Protein AF-A0A3D0H7U3-F1 (afdb_monomer)

Mean predicted aligned error: 4.29 Å

Foldseek 3Di:
DVLLVVLVQVVDPVHPDDDDDDPDPVSVVVNVVSVPPPDHDDPVSVVVVVVVCVVCVVVDDPCQQPLQCVQQPVQARRVQLVVLVCCVPVVVVPVVSVVSVVPDDPNRVVSVVVTDSVSVVVD

Sequence (123 aa):
DKQAKLKAIWENPSIASICSQMPSLTIVSANVAAARDLTALSRKDVEMLNRYAMETQSGYCAGCGNICLDAVGGKVPVSDVMRCLMYYRDYGDRDLARNVFAGLTGETRFQLAEVDYSRAERL

Structure (mmCIF, N/CA/C/O backbone):
data_AF-A0A3D0H7U3-F1
#
_entry.id   AF-A0A3D0H7U3-F1
#
loop_
_atom_site.group_PDB
_atom_site.id
_atom_site.type_symbol
_atom_site.label_atom_id
_atom_site.label_alt_id
_atom_site.label_comp_id
_atom_site.label_asym_id
_atom_site.label_entity_id
_atom_site.label_seq_id
_atom_site.pdbx_PDB_ins_code
_atom_site.Cartn_x
_atom_site.Cartn_y
_atom_site.Cartn_z
_atom_site.occupancy
_atom_site.B_iso_or_equiv
_atom_site.auth_seq_id
_atom_site.auth_comp_id
_atom_site.auth_asym_id
_atom_site.auth_atom_id
_atom_site.pdbx_PDB_model_num
ATOM 1 N N . ASP A 1 1 ? 12.244 8.190 -12.885 1.00 59.59 1 ASP A N 1
ATOM 2 C CA . ASP A 1 1 ? 11.587 7.635 -11.682 1.00 59.59 1 ASP A CA 1
ATOM 3 C C . ASP A 1 1 ? 10.469 6.639 -11.899 1.00 59.59 1 ASP A C 1
ATOM 5 O O . ASP A 1 1 ? 10.701 5.470 -11.628 1.00 59.59 1 ASP A O 1
ATOM 9 N N . LYS A 1 2 ? 9.267 7.029 -12.356 1.00 74.19 2 LYS A N 1
ATOM 10 C CA . LYS A 1 2 ? 8.100 6.114 -12.328 1.00 74.19 2 LYS A CA 1
ATOM 11 C C . LYS A 1 2 ? 8.324 4.790 -13.078 1.00 74.19 2 LYS A C 1
ATOM 13 O O . LYS A 1 2 ? 7.935 3.746 -12.576 1.00 74.19 2 LYS A O 1
ATOM 18 N N . GLN A 1 3 ? 9.019 4.829 -14.216 1.00 80.75 3 GLN A N 1
ATOM 19 C CA . GLN A 1 3 ? 9.298 3.637 -15.024 1.00 80.75 3 GLN A CA 1
ATOM 20 C C . GLN A 1 3 ? 10.405 2.739 -14.451 1.00 80.75 3 GLN A C 1
ATOM 22 O O . GLN A 1 3 ? 10.317 1.521 -14.556 1.00 80.75 3 GLN A O 1
ATOM 27 N N . ALA A 1 4 ? 11.399 3.315 -13.764 1.00 85.19 4 ALA A N 1
ATOM 28 C CA . ALA A 1 4 ? 12.439 2.537 -13.086 1.00 85.19 4 ALA A CA 1
ATOM 29 C C . ALA A 1 4 ? 11.850 1.670 -11.959 1.00 85.19 4 ALA A C 1
ATOM 31 O O . ALA A 1 4 ? 12.277 0.537 -11.769 1.00 85.19 4 ALA A O 1
ATOM 32 N N . LYS A 1 5 ? 10.807 2.165 -11.270 1.00 88.50 5 LYS A N 1
ATOM 33 C CA . LYS A 1 5 ? 10.072 1.391 -10.255 1.00 88.50 5 LYS A CA 1
ATOM 34 C C . LYS A 1 5 ? 9.391 0.153 -10.848 1.00 88.50 5 LYS A C 1
ATOM 36 O O . LYS A 1 5 ? 9.425 -0.900 -10.224 1.00 88.50 5 LYS A O 1
ATOM 41 N N . LEU A 1 6 ? 8.803 0.263 -12.045 1.00 92.81 6 LEU A N 1
ATOM 42 C CA . LEU A 1 6 ? 8.184 -0.887 -12.717 1.00 92.81 6 LEU A CA 1
ATOM 43 C C . LEU A 1 6 ? 9.229 -1.937 -13.101 1.00 92.81 6 LEU A C 1
ATOM 45 O O . LEU A 1 6 ? 9.036 -3.114 -12.816 1.00 92.81 6 LEU A O 1
ATOM 49 N N . LYS A 1 7 ? 10.364 -1.505 -13.665 1.00 92.19 7 LYS A N 1
ATOM 50 C CA . LYS A 1 7 ? 11.469 -2.409 -14.012 1.00 92.19 7 LYS A CA 1
ATOM 51 C C . LYS A 1 7 ? 12.039 -3.134 -12.800 1.00 92.19 7 LYS A C 1
ATOM 53 O O . LYS A 1 7 ? 12.191 -4.345 -12.850 1.00 92.19 7 LYS A O 1
ATOM 58 N N . ALA A 1 8 ? 12.257 -2.423 -11.695 1.00 92.25 8 ALA A N 1
ATOM 59 C CA . ALA A 1 8 ? 12.735 -3.033 -10.455 1.00 92.25 8 ALA A CA 1
ATOM 60 C C . ALA A 1 8 ? 11.785 -4.121 -9.928 1.00 92.25 8 ALA A C 1
ATOM 62 O O . ALA A 1 8 ? 12.234 -5.105 -9.347 1.00 92.25 8 ALA A O 1
ATOM 63 N N . ILE A 1 9 ? 10.476 -3.957 -10.144 1.00 92.25 9 ILE A N 1
ATOM 64 C CA . ILE A 1 9 ? 9.477 -4.969 -9.792 1.00 92.25 9 ILE A CA 1
ATOM 65 C C . ILE A 1 9 ? 9.530 -6.155 -10.762 1.00 92.25 9 ILE A C 1
ATOM 67 O O . ILE A 1 9 ? 9.525 -7.292 -10.306 1.00 92.25 9 ILE A O 1
ATOM 71 N N . TRP A 1 10 ? 9.614 -5.916 -12.073 1.00 92.12 10 TRP A N 1
ATOM 72 C CA . TRP A 1 10 ? 9.684 -6.986 -13.078 1.00 92.12 10 TRP A CA 1
ATOM 73 C C . TRP A 1 10 ? 10.985 -7.797 -13.036 1.00 92.12 10 TRP A C 1
ATOM 75 O O . TRP A 1 10 ? 10.968 -8.981 -13.354 1.00 92.12 10 TRP A O 1
ATOM 85 N N . GLU A 1 11 ? 12.102 -7.189 -12.635 1.00 91.50 11 GLU A N 1
ATOM 86 C CA . GLU A 1 11 ? 13.380 -7.887 -12.445 1.00 91.50 11 GLU A CA 1
ATOM 87 C C . GLU A 1 11 ? 13.421 -8.718 -11.151 1.00 91.50 11 GLU A C 1
ATOM 89 O O . GLU A 1 11 ? 14.323 -9.537 -10.978 1.00 91.50 11 GLU A O 1
ATOM 94 N N . ASN A 1 12 ? 12.454 -8.543 -10.241 1.00 91.75 12 ASN A N 1
ATOM 95 C CA . ASN A 1 12 ? 12.376 -9.313 -9.006 1.00 91.75 12 ASN A CA 1
ATOM 96 C C . ASN A 1 12 ? 11.593 -10.624 -9.227 1.00 91.75 12 ASN A C 1
ATOM 98 O O . ASN A 1 12 ? 10.366 -10.587 -9.345 1.00 91.75 12 ASN A O 1
ATOM 102 N N . PRO A 1 13 ? 12.252 -11.800 -9.197 1.00 91.94 13 PRO A N 1
ATOM 103 C CA . PRO A 1 13 ? 11.597 -13.078 -9.480 1.00 91.94 13 PRO A CA 1
ATOM 104 C C . PRO A 1 13 ? 10.568 -13.492 -8.418 1.00 91.94 13 PRO A C 1
ATOM 106 O O . PRO A 1 13 ? 9.751 -14.375 -8.668 1.00 91.94 13 PRO A O 1
ATOM 109 N N . SER A 1 14 ? 10.582 -12.863 -7.239 1.00 94.75 14 SER A N 1
ATOM 110 C CA . SER A 1 14 ? 9.613 -13.115 -6.169 1.00 94.75 14 SER A CA 1
ATOM 111 C C . SER A 1 14 ? 8.276 -12.398 -6.389 1.00 94.75 14 SER A C 1
ATOM 113 O O . SER A 1 14 ? 7.338 -12.620 -5.623 1.00 94.75 14 SER A O 1
ATOM 115 N N . ILE A 1 15 ? 8.166 -11.525 -7.399 1.00 92.81 15 ILE A N 1
ATOM 116 C CA . ILE A 1 15 ? 6.951 -10.759 -7.689 1.00 92.81 15 ILE A CA 1
ATOM 117 C C . ILE A 1 15 ? 6.355 -11.225 -9.018 1.00 92.81 15 ILE A C 1
ATOM 119 O O . ILE A 1 15 ? 6.912 -11.000 -10.086 1.00 92.81 15 ILE A O 1
ATOM 123 N N . ALA A 1 16 ? 5.175 -11.843 -8.959 1.00 92.56 16 ALA A N 1
ATOM 124 C CA . ALA A 1 16 ? 4.517 -12.385 -10.148 1.00 92.56 16 ALA A CA 1
ATOM 125 C C . ALA A 1 16 ? 3.877 -11.309 -11.044 1.00 92.56 16 ALA A C 1
ATOM 127 O O . ALA A 1 16 ? 3.791 -11.476 -12.258 1.00 92.56 16 ALA A O 1
ATOM 128 N N . SER A 1 17 ? 3.362 -10.224 -10.457 1.00 91.81 17 SER A N 1
ATOM 129 C CA . SER A 1 17 ? 2.688 -9.157 -11.203 1.00 91.81 17 SER A CA 1
ATOM 130 C C . SER A 1 17 ? 2.623 -7.853 -10.408 1.00 91.81 17 SER A C 1
ATOM 132 O O . SER A 1 17 ? 2.796 -7.841 -9.190 1.00 91.81 17 SER A O 1
ATOM 134 N N . ILE A 1 18 ? 2.344 -6.749 -11.107 1.00 89.50 18 ILE A N 1
ATOM 135 C CA . ILE A 1 18 ? 2.114 -5.432 -10.513 1.00 89.50 18 ILE A CA 1
ATOM 136 C C . ILE A 1 18 ? 0.772 -4.867 -10.979 1.00 89.50 18 ILE A C 1
ATOM 138 O O . ILE A 1 18 ? 0.465 -4.853 -12.170 1.00 89.50 18 ILE A O 1
ATOM 142 N N . CYS A 1 19 ? -0.009 -4.340 -10.038 1.00 89.25 19 CYS A N 1
ATOM 143 C CA . CYS A 1 19 ? -1.202 -3.556 -10.336 1.00 89.25 19 CYS A CA 1
ATOM 144 C C . CYS A 1 19 ? -0.837 -2.066 -10.341 1.00 89.25 19 CYS A C 1
ATOM 146 O O . CYS A 1 19 ? -0.690 -1.453 -9.287 1.00 89.25 19 CYS A O 1
ATOM 148 N N . SER A 1 20 ? -0.667 -1.480 -11.529 1.00 88.44 20 SER A N 1
ATOM 149 C CA . SER A 1 20 ? -0.386 -0.048 -11.683 1.00 88.44 20 SER A CA 1
ATOM 150 C C . SER A 1 20 ? -1.660 0.703 -12.059 1.00 88.44 20 SER A C 1
ATOM 152 O O . SER A 1 20 ? -2.270 0.416 -13.089 1.00 88.44 20 SER A O 1
ATOM 154 N N . GLN A 1 21 ? -2.063 1.678 -11.243 1.00 86.88 21 GLN A N 1
ATOM 155 C CA . GLN A 1 21 ? -3.147 2.587 -11.607 1.00 86.88 21 GLN A CA 1
ATOM 156 C C . GLN A 1 21 ? -2.692 3.501 -12.755 1.00 86.88 21 GLN A C 1
ATOM 158 O O . GLN A 1 21 ? -1.628 4.119 -12.689 1.00 86.88 21 GLN A O 1
ATOM 163 N N . MET A 1 22 ? -3.510 3.613 -13.803 1.00 91.50 22 MET A N 1
ATOM 164 C CA . MET A 1 22 ? -3.194 4.397 -15.003 1.00 91.50 22 MET A CA 1
ATOM 165 C C . MET A 1 22 ? -4.367 5.318 -15.373 1.00 91.50 22 MET A C 1
ATOM 167 O O . MET A 1 22 ? -5.097 5.032 -16.318 1.00 91.50 22 MET A O 1
ATOM 171 N N . PRO A 1 23 ? -4.576 6.430 -14.641 1.00 88.75 23 PRO A N 1
ATOM 172 C CA . PRO A 1 23 ? -5.745 7.296 -14.825 1.00 88.75 23 PRO A CA 1
ATOM 173 C C . PRO A 1 23 ? -5.706 8.145 -16.110 1.00 88.75 23 PRO A C 1
ATOM 175 O O . PRO A 1 23 ? -6.634 8.904 -16.370 1.00 88.75 23 PRO A O 1
ATOM 178 N N . SER A 1 24 ? -4.642 8.061 -16.916 1.00 92.19 24 SER A N 1
ATOM 179 C CA . SER A 1 24 ? -4.532 8.787 -18.183 1.00 92.19 24 SER A CA 1
ATOM 180 C C . SER A 1 24 ? -3.790 7.984 -19.247 1.00 92.19 24 SER A C 1
ATOM 182 O O . SER A 1 24 ? -2.902 7.183 -18.941 1.00 92.19 24 SER A O 1
ATOM 184 N N . LEU A 1 25 ? -4.100 8.256 -20.520 1.00 94.94 25 LEU A N 1
ATOM 185 C CA . LEU A 1 25 ? -3.428 7.632 -21.667 1.00 94.94 25 LEU A CA 1
ATOM 186 C C . LEU A 1 25 ? -1.920 7.912 -21.696 1.00 94.94 25 LEU A C 1
ATOM 188 O O . LEU A 1 25 ? -1.151 7.080 -22.177 1.00 94.94 25 LEU A O 1
ATOM 192 N N . THR A 1 26 ? -1.484 9.041 -21.135 1.00 94.38 26 THR A N 1
ATOM 193 C CA . THR A 1 26 ? -0.063 9.374 -20.982 1.00 94.38 26 THR A CA 1
ATOM 194 C C . THR A 1 26 ? 0.638 8.382 -20.058 1.00 94.38 26 THR A C 1
ATOM 196 O O . THR A 1 26 ? 1.728 7.911 -20.378 1.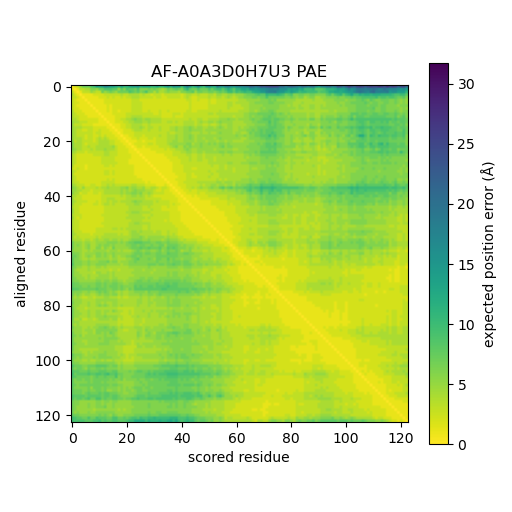00 94.38 26 THR A O 1
ATOM 199 N N . ILE A 1 27 ? 0.012 8.023 -18.930 1.00 92.50 27 ILE A N 1
ATOM 200 C CA . ILE A 1 27 ? 0.578 7.047 -17.989 1.00 92.50 27 ILE A CA 1
ATOM 201 C C . ILE A 1 27 ? 0.565 5.649 -18.612 1.00 92.50 27 ILE A C 1
ATOM 203 O O . ILE A 1 27 ? 1.575 4.955 -18.534 1.00 92.50 27 ILE A O 1
ATOM 207 N N . VAL A 1 28 ? -0.523 5.267 -19.293 1.00 94.38 28 VAL A N 1
ATOM 208 C CA . VAL A 1 28 ? -0.594 3.991 -20.027 1.00 94.38 28 VAL A CA 1
ATOM 209 C C . VAL A 1 28 ? 0.545 3.889 -21.041 1.00 94.38 28 VAL A C 1
ATOM 211 O O . VAL A 1 28 ? 1.314 2.932 -21.011 1.00 94.38 28 VAL A O 1
ATOM 214 N N . SER A 1 29 ? 0.702 4.901 -21.896 1.00 95.00 29 SER A N 1
ATOM 215 C CA . SER A 1 29 ? 1.748 4.934 -22.925 1.00 95.00 29 SER A CA 1
ATOM 216 C C . SER A 1 29 ? 3.147 4.833 -22.317 1.00 95.00 29 SER A C 1
ATOM 218 O O . SER A 1 29 ? 3.984 4.084 -22.818 1.00 95.00 29 SER A O 1
ATOM 220 N N . ALA A 1 30 ? 3.392 5.535 -21.208 1.00 93.88 30 ALA A N 1
ATOM 221 C CA . ALA A 1 30 ? 4.674 5.490 -20.515 1.00 93.88 30 ALA A CA 1
ATOM 222 C C . ALA A 1 30 ? 4.962 4.107 -19.903 1.00 93.88 30 ALA A C 1
ATOM 224 O O . ALA A 1 30 ? 6.078 3.607 -20.033 1.00 93.88 30 ALA A O 1
ATOM 225 N N . ASN A 1 31 ? 3.962 3.471 -19.285 1.00 94.12 31 ASN A N 1
ATOM 226 C CA . ASN A 1 31 ? 4.099 2.134 -18.703 1.00 94.12 31 ASN A CA 1
ATOM 227 C C . ASN A 1 31 ? 4.316 1.065 -19.783 1.00 94.12 31 ASN A C 1
ATOM 229 O O . ASN A 1 31 ? 5.157 0.185 -19.616 1.00 94.12 31 ASN A O 1
ATOM 233 N N . VAL A 1 32 ? 3.609 1.162 -20.916 1.00 93.75 32 VAL A N 1
ATOM 234 C CA . VAL A 1 32 ? 3.812 0.275 -22.075 1.00 93.75 32 VAL A CA 1
ATOM 235 C C . VAL A 1 32 ? 5.216 0.446 -22.648 1.00 93.75 32 VAL A C 1
ATOM 237 O O . VAL A 1 32 ? 5.880 -0.547 -22.938 1.00 93.75 32 VAL A O 1
ATOM 240 N N . ALA A 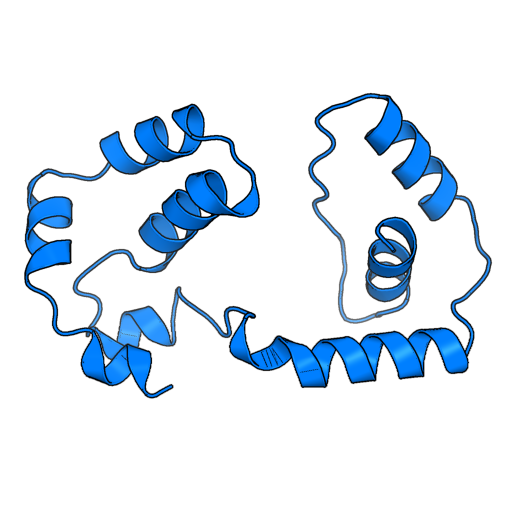1 33 ? 5.692 1.684 -22.792 1.00 94.25 33 ALA A N 1
ATOM 241 C CA . ALA A 1 33 ? 7.050 1.941 -23.260 1.00 94.25 33 ALA A CA 1
ATOM 242 C C . ALA A 1 33 ? 8.094 1.299 -22.333 1.00 94.25 33 ALA A C 1
ATOM 244 O O . ALA A 1 33 ? 9.008 0.641 -22.819 1.00 94.25 33 ALA A O 1
ATOM 245 N N . ALA A 1 34 ? 7.921 1.410 -21.013 1.00 93.56 34 ALA A N 1
ATOM 246 C CA . ALA A 1 34 ? 8.820 0.784 -20.049 1.00 93.56 34 ALA A CA 1
ATOM 247 C C . ALA A 1 34 ? 8.761 -0.746 -20.059 1.00 93.56 34 ALA A C 1
ATOM 249 O O . ALA A 1 34 ? 9.801 -1.381 -19.936 1.00 93.56 34 ALA A O 1
ATOM 250 N N . ALA A 1 35 ? 7.572 -1.332 -20.233 1.00 92.50 35 ALA A N 1
ATOM 251 C CA . ALA A 1 35 ? 7.403 -2.781 -20.341 1.00 92.50 35 ALA A CA 1
ATOM 252 C C . ALA A 1 35 ? 8.058 -3.354 -21.608 1.00 92.50 35 ALA A C 1
ATOM 254 O O . ALA A 1 35 ? 8.509 -4.496 -21.616 1.00 92.50 35 ALA A O 1
ATOM 255 N N . ARG A 1 36 ? 8.102 -2.570 -22.693 1.00 94.19 36 ARG A N 1
ATOM 256 C CA . ARG A 1 36 ? 8.746 -2.958 -23.959 1.00 94.19 36 ARG A CA 1
ATOM 257 C C . ARG A 1 36 ? 10.248 -2.688 -23.986 1.00 94.19 36 ARG A C 1
ATOM 259 O O . ARG A 1 36 ? 10.943 -3.253 -24.827 1.00 94.19 36 ARG A O 1
ATOM 266 N N . ASP A 1 37 ? 10.738 -1.817 -23.115 1.00 92.12 37 ASP A N 1
ATOM 267 C CA . ASP A 1 37 ? 12.157 -1.5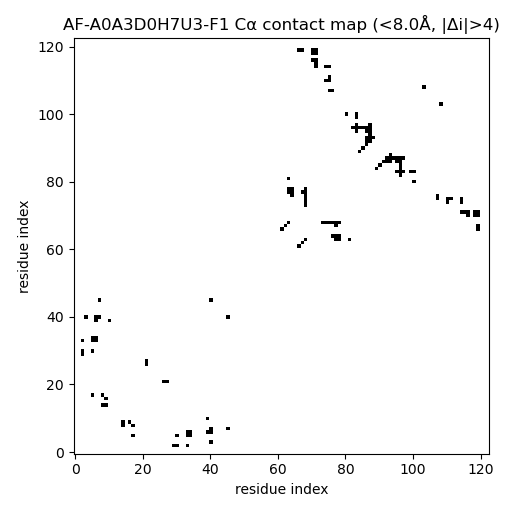19 -22.990 1.00 92.12 37 ASP A CA 1
ATOM 268 C C . ASP A 1 37 ? 12.855 -2.604 -22.157 1.00 92.12 37 ASP A C 1
ATOM 270 O O . ASP A 1 37 ? 12.874 -2.560 -20.927 1.00 92.12 37 ASP A O 1
ATOM 274 N N . LEU A 1 38 ? 13.474 -3.558 -22.853 1.00 88.56 38 LEU A N 1
ATOM 275 C CA . LEU A 1 38 ? 14.194 -4.693 -22.265 1.00 88.56 38 LEU A CA 1
ATOM 276 C C . LEU A 1 38 ? 15.583 -4.328 -21.712 1.00 88.56 38 LEU A C 1
ATOM 278 O O . LEU A 1 38 ? 16.341 -5.214 -21.323 1.00 88.56 38 LEU A O 1
ATOM 282 N N . THR A 1 39 ? 15.940 -3.041 -21.679 1.00 91.19 39 THR A N 1
ATOM 283 C CA . THR A 1 39 ? 17.176 -2.589 -21.033 1.00 91.19 39 THR A CA 1
ATOM 284 C C . THR A 1 39 ? 17.086 -2.844 -19.532 1.00 91.19 39 THR A C 1
ATOM 286 O O . THR A 1 39 ? 16.258 -2.229 -18.850 1.00 91.19 39 THR A O 1
ATOM 289 N N . ALA A 1 40 ? 17.938 -3.734 -19.027 1.00 89.94 40 ALA A N 1
ATOM 290 C CA . ALA A 1 40 ? 18.023 -4.033 -17.604 1.00 89.94 40 ALA A CA 1
ATOM 291 C C . ALA A 1 40 ? 18.514 -2.819 -16.802 1.00 89.94 40 ALA A C 1
ATOM 293 O O . ALA A 1 40 ? 19.274 -1.987 -17.313 1.00 89.94 40 ALA A O 1
ATOM 294 N N . LEU A 1 41 ? 18.106 -2.732 -15.538 1.00 91.88 41 LEU A N 1
ATOM 295 C CA . LEU A 1 41 ? 18.652 -1.753 -14.607 1.00 91.88 41 LEU A CA 1
ATOM 296 C C . LEU A 1 41 ? 20.156 -1.976 -14.435 1.00 91.88 41 LEU A C 1
ATOM 298 O O . LEU A 1 41 ? 20.636 -3.095 -14.238 1.00 91.88 41 LEU A O 1
ATOM 302 N N . SER A 1 42 ? 20.929 -0.893 -14.494 1.00 93.69 42 SER A N 1
ATOM 303 C CA . SER A 1 42 ? 22.352 -0.980 -14.193 1.00 93.69 42 SER A CA 1
ATOM 304 C C . SER A 1 42 ? 22.558 -1.215 -12.696 1.00 93.69 42 SER A C 1
ATOM 306 O O . SER A 1 42 ? 21.719 -0.864 -11.863 1.00 93.69 42 SER A O 1
ATOM 308 N N . ARG A 1 43 ? 23.739 -1.718 -12.317 1.00 93.81 43 ARG A N 1
ATOM 309 C CA . ARG A 1 43 ? 24.121 -1.835 -10.899 1.00 93.81 43 ARG A CA 1
ATOM 310 C C . ARG A 1 43 ? 23.939 -0.512 -10.144 1.00 93.81 43 ARG A C 1
ATOM 312 O O . ARG A 1 43 ? 23.475 -0.508 -9.011 1.00 93.81 43 ARG A O 1
ATOM 319 N N . LYS A 1 44 ? 24.272 0.610 -10.790 1.00 95.19 44 LYS A N 1
ATOM 320 C CA . LYS A 1 44 ? 24.145 1.948 -10.205 1.00 95.19 44 LYS A CA 1
ATOM 321 C C . LYS A 1 44 ? 22.681 2.327 -9.958 1.00 95.19 44 LYS A C 1
ATOM 323 O O . LYS A 1 44 ? 22.392 2.937 -8.933 1.00 95.19 44 LYS A O 1
ATOM 328 N N . ASP A 1 45 ? 21.770 1.948 -10.854 1.00 93.12 45 ASP A N 1
ATOM 329 C CA . ASP A 1 45 ? 20.333 2.185 -10.672 1.00 93.12 45 ASP A CA 1
ATOM 330 C C . ASP A 1 45 ? 19.804 1.396 -9.470 1.00 93.12 45 ASP A C 1
ATOM 332 O O . ASP A 1 45 ? 19.120 1.954 -8.614 1.00 93.12 45 ASP A O 1
ATOM 336 N N . VAL A 1 46 ? 20.187 0.121 -9.353 1.00 92.00 46 VAL A N 1
ATOM 337 C CA . VAL A 1 46 ? 19.814 -0.733 -8.214 1.00 92.00 46 VAL A CA 1
ATOM 338 C C . VAL A 1 46 ? 20.361 -0.175 -6.895 1.00 92.00 46 VAL A C 1
ATOM 340 O O . VAL A 1 46 ? 19.628 -0.083 -5.912 1.00 92.00 46 VAL A O 1
ATOM 343 N N . GLU A 1 47 ? 21.623 0.259 -6.863 1.00 95.12 47 GLU A N 1
ATOM 344 C CA . GLU A 1 47 ? 22.225 0.903 -5.686 1.00 95.12 47 GLU A CA 1
ATOM 345 C C . GLU A 1 47 ? 21.468 2.174 -5.267 1.00 95.12 47 GLU A C 1
ATOM 347 O O . GLU A 1 47 ? 21.251 2.400 -4.074 1.00 95.12 47 GLU A O 1
ATOM 352 N N . MET A 1 48 ? 21.032 2.993 -6.231 1.00 94.88 48 MET A N 1
ATOM 353 C CA . MET A 1 48 ? 20.230 4.190 -5.959 1.00 94.88 48 MET A CA 1
ATOM 354 C C . MET A 1 48 ? 18.841 3.846 -5.420 1.00 94.88 48 MET A C 1
ATOM 356 O O . MET A 1 48 ? 18.400 4.467 -4.454 1.00 94.88 48 MET A O 1
ATOM 360 N N . LEU A 1 49 ? 18.166 2.847 -5.995 1.00 92.75 49 LEU A N 1
ATOM 361 C CA . LEU A 1 49 ? 16.857 2.391 -5.520 1.00 92.75 49 LEU A CA 1
ATOM 362 C C . LEU A 1 49 ? 16.940 1.826 -4.097 1.00 92.75 49 LEU A C 1
ATOM 364 O O . LEU A 1 49 ? 16.095 2.153 -3.266 1.00 92.75 49 LEU A O 1
ATOM 368 N N . ASN A 1 50 ? 17.985 1.053 -3.789 1.00 93.25 50 ASN A N 1
ATOM 369 C CA . ASN A 1 50 ? 18.221 0.531 -2.442 1.00 93.25 50 ASN A CA 1
ATOM 370 C C . ASN A 1 50 ? 18.492 1.650 -1.436 1.00 93.25 50 ASN A C 1
ATOM 372 O O . ASN A 1 50 ? 17.938 1.639 -0.339 1.00 93.25 50 ASN A O 1
ATOM 376 N N . ARG A 1 51 ? 19.307 2.646 -1.805 1.00 96.00 51 ARG A N 1
ATOM 377 C CA . ARG A 1 51 ? 19.545 3.813 -0.948 1.00 96.00 51 ARG A CA 1
ATOM 378 C C . ARG A 1 51 ? 18.250 4.568 -0.669 1.00 96.00 51 ARG A C 1
ATOM 380 O O . ARG A 1 51 ? 17.948 4.830 0.489 1.00 96.00 51 ARG A O 1
ATOM 387 N N . TYR A 1 52 ? 17.467 4.846 -1.709 1.00 93.56 52 TYR A N 1
ATOM 388 C CA . TYR A 1 52 ? 16.174 5.505 -1.566 1.00 93.56 52 TYR A CA 1
ATOM 389 C C . TYR A 1 52 ? 15.232 4.713 -0.649 1.00 93.56 52 TYR A C 1
ATOM 391 O O . TYR A 1 52 ? 14.595 5.298 0.224 1.00 93.56 52 TYR A O 1
ATOM 399 N N . ALA A 1 53 ? 15.170 3.386 -0.799 1.00 92.38 53 ALA A N 1
ATOM 400 C CA . ALA A 1 53 ? 14.366 2.529 0.069 1.00 92.38 53 ALA A CA 1
ATOM 401 C C . ALA A 1 53 ? 14.809 2.624 1.538 1.00 92.38 53 ALA A C 1
ATOM 403 O O . ALA A 1 53 ? 13.965 2.785 2.411 1.00 92.38 53 ALA A O 1
ATOM 404 N N . MET A 1 54 ? 16.117 2.608 1.811 1.00 94.69 54 MET A N 1
ATOM 405 C CA . MET A 1 54 ? 16.656 2.757 3.169 1.00 94.69 54 MET A CA 1
ATOM 406 C C . MET A 1 54 ? 16.375 4.137 3.776 1.00 94.69 54 MET A C 1
ATOM 408 O O . MET A 1 54 ? 16.043 4.236 4.956 1.00 94.69 54 MET A O 1
ATOM 412 N N . GLU A 1 55 ? 16.491 5.200 2.980 1.00 96.50 55 GLU A N 1
ATOM 413 C CA . GLU A 1 55 ? 16.239 6.581 3.413 1.00 96.50 55 GLU A CA 1
ATOM 414 C C . GLU A 1 55 ? 14.749 6.858 3.655 1.00 96.50 55 GLU A C 1
ATOM 416 O O . GLU A 1 55 ? 14.402 7.692 4.488 1.00 96.50 55 GLU A O 1
ATOM 421 N N . THR A 1 56 ? 13.861 6.147 2.954 1.00 93.06 56 THR A N 1
ATOM 422 C CA . THR A 1 56 ? 12.402 6.347 3.026 1.00 93.06 56 THR A CA 1
ATOM 423 C C . THR A 1 56 ? 11.658 5.224 3.747 1.00 93.06 56 THR A C 1
ATOM 425 O O . THR A 1 56 ? 10.427 5.220 3.772 1.00 93.06 56 THR A O 1
ATOM 428 N N . GLN A 1 57 ? 12.378 4.291 4.379 1.00 90.75 57 GLN A N 1
ATOM 429 C CA . GLN A 1 57 ? 11.781 3.104 4.998 1.00 90.75 57 GLN A CA 1
ATOM 430 C C . GLN A 1 57 ? 10.763 3.434 6.103 1.00 90.75 57 GLN A C 1
ATOM 432 O O . GLN A 1 57 ? 9.811 2.696 6.309 1.00 90.75 57 GLN A O 1
ATOM 437 N N . SER A 1 58 ? 10.899 4.564 6.794 1.00 88.38 58 SER A N 1
ATOM 438 C CA . SER A 1 58 ? 9.922 4.974 7.812 1.00 88.38 58 SER A CA 1
ATOM 439 C C . SER A 1 58 ? 8.545 5.322 7.231 1.00 88.38 58 SER A C 1
ATOM 441 O O . SER A 1 58 ? 7.570 5.397 7.971 1.00 88.38 58 SER A O 1
ATOM 443 N N . GLY A 1 59 ? 8.451 5.543 5.915 1.00 86.44 59 GLY A N 1
ATOM 444 C CA . GLY A 1 59 ? 7.205 5.862 5.221 1.00 86.44 59 GLY A CA 1
ATOM 445 C C . GLY A 1 59 ? 6.488 4.662 4.600 1.00 86.44 59 GLY A C 1
ATOM 446 O O . GLY A 1 59 ? 5.384 4.841 4.085 1.00 86.44 59 GLY A O 1
ATOM 447 N N . TYR A 1 6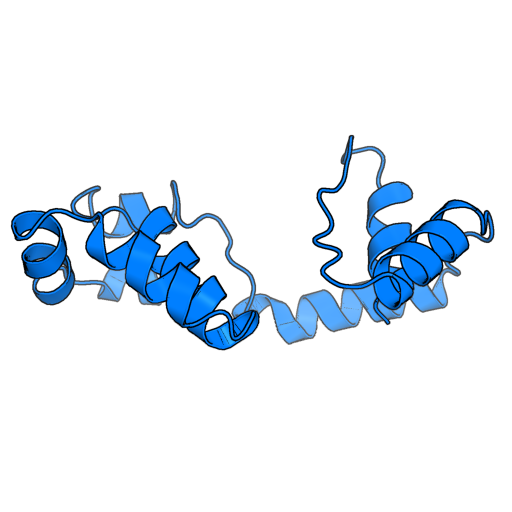0 ? 7.077 3.458 4.598 1.00 87.31 60 TYR A N 1
ATOM 448 C CA . TYR A 1 60 ? 6.418 2.279 4.024 1.00 87.31 60 TYR A CA 1
ATOM 449 C C . TYR A 1 60 ? 5.575 1.547 5.076 1.00 87.31 60 TYR A C 1
ATOM 451 O O . TYR A 1 60 ? 5.941 1.437 6.243 1.00 87.31 60 TYR A O 1
ATOM 459 N N . CYS A 1 61 ? 4.430 1.009 4.657 1.00 89.50 61 CYS A N 1
ATOM 460 C CA . CYS A 1 61 ? 3.613 0.170 5.524 1.00 89.50 61 CYS A CA 1
ATOM 461 C C . CYS A 1 61 ? 4.183 -1.255 5.582 1.00 89.50 61 CYS A C 1
ATOM 463 O O . CYS A 1 61 ? 4.183 -1.954 4.569 1.00 89.50 61 CYS A O 1
ATOM 465 N N . ALA A 1 62 ? 4.598 -1.702 6.770 1.00 90.06 62 ALA A N 1
ATOM 466 C CA . ALA A 1 62 ? 5.112 -3.058 6.985 1.00 90.06 62 ALA A CA 1
ATOM 467 C C . ALA A 1 62 ? 4.029 -4.147 7.078 1.00 90.06 62 ALA A C 1
ATOM 469 O O . ALA A 1 62 ? 4.337 -5.331 6.956 1.00 90.06 62 ALA A O 1
ATOM 470 N N . GLY A 1 63 ? 2.762 -3.767 7.277 1.00 92.56 63 GLY A N 1
ATOM 471 C CA . GLY A 1 63 ? 1.655 -4.719 7.386 1.00 92.56 63 GLY A CA 1
ATOM 472 C C . GLY A 1 63 ? 0.495 -4.203 8.230 1.00 92.56 63 GLY A C 1
ATOM 473 O O . GLY A 1 63 ? 0.283 -4.644 9.355 1.00 92.56 63 GLY A O 1
ATOM 474 N N . CYS A 1 64 ? -0.301 -3.268 7.711 1.00 93.94 64 CYS A N 1
ATOM 475 C CA . CYS A 1 64 ? -1.426 -2.710 8.472 1.00 93.94 64 CYS A CA 1
ATOM 476 C C . CYS A 1 64 ? -2.517 -3.743 8.809 1.00 93.94 64 CYS A C 1
ATOM 478 O O . CYS A 1 64 ? -3.213 -3.580 9.806 1.00 93.94 64 CYS A O 1
ATOM 480 N N . GLY A 1 65 ? -2.655 -4.800 8.001 1.00 93.25 65 GLY A N 1
ATOM 481 C CA . GLY A 1 65 ? -3.665 -5.848 8.183 1.00 93.25 65 GLY A CA 1
ATOM 482 C C . GLY A 1 65 ? -3.317 -6.920 9.218 1.00 93.25 65 GLY A C 1
ATOM 483 O O . GLY A 1 65 ? -4.188 -7.701 9.572 1.00 93.25 65 GLY A O 1
ATOM 484 N N . ASN A 1 66 ? -2.075 -6.970 9.696 1.00 94.56 66 ASN A N 1
ATOM 485 C CA . ASN A 1 66 ? -1.625 -7.928 10.706 1.00 94.56 66 ASN A CA 1
ATOM 486 C C . ASN A 1 66 ? -0.840 -7.216 11.813 1.00 94.56 66 ASN A C 1
ATOM 488 O O . ASN A 1 66 ? -1.285 -7.187 12.947 1.00 94.56 66 ASN A O 1
ATOM 492 N N . ILE A 1 67 ? 0.256 -6.530 11.490 1.00 95.62 67 ILE A N 1
ATOM 493 C CA . ILE A 1 67 ? 1.133 -5.882 12.476 1.00 95.62 67 ILE A CA 1
ATOM 494 C C . ILE A 1 67 ? 0.385 -4.787 13.251 1.00 95.62 67 ILE A C 1
ATOM 496 O O . ILE A 1 67 ? 0.281 -4.839 14.478 1.00 95.62 67 ILE A O 1
ATOM 500 N N . CYS A 1 68 ? -0.163 -3.795 12.545 1.00 95.38 68 CYS A N 1
ATOM 501 C CA . CYS A 1 68 ? -0.853 -2.682 13.203 1.00 95.38 68 CYS A CA 1
ATOM 502 C C . CYS A 1 68 ? -2.209 -3.113 13.777 1.00 95.38 68 CYS A C 1
ATOM 504 O O . CYS A 1 68 ? -2.586 -2.653 14.853 1.00 95.38 68 CYS A O 1
ATOM 506 N N . LEU A 1 69 ? -2.926 -4.004 13.080 1.00 95.75 69 LEU A N 1
ATOM 507 C CA . LEU A 1 69 ? -4.201 -4.557 13.541 1.00 95.75 69 LEU A CA 1
ATOM 508 C C . LEU A 1 69 ? -4.044 -5.308 14.872 1.00 95.75 69 LEU A C 1
ATOM 510 O O . LEU A 1 69 ? -4.804 -5.068 15.811 1.00 95.75 69 LEU A O 1
ATOM 514 N N . ASP A 1 70 ? -3.026 -6.160 14.987 1.00 96.06 70 ASP A N 1
ATOM 515 C CA . ASP A 1 70 ? -2.741 -6.913 16.210 1.00 96.06 70 ASP A CA 1
ATOM 516 C C . ASP A 1 70 ? -2.299 -5.986 17.349 1.00 96.06 70 ASP A C 1
ATOM 518 O O . ASP A 1 70 ? -2.643 -6.202 18.516 1.00 96.06 70 ASP A O 1
ATOM 522 N N . ALA A 1 71 ? -1.568 -4.912 17.030 1.00 96.06 71 ALA A N 1
ATOM 523 C CA . ALA A 1 71 ? -1.130 -3.924 18.012 1.00 96.06 71 ALA A CA 1
ATOM 524 C C . ALA A 1 71 ? -2.302 -3.200 18.691 1.00 96.06 71 ALA A C 1
ATOM 526 O O . ALA A 1 71 ? -2.217 -2.917 19.888 1.00 96.06 71 ALA A O 1
ATOM 527 N N . VAL A 1 72 ? -3.401 -2.976 17.962 1.00 95.69 72 VAL A N 1
ATOM 528 C CA . VAL A 1 72 ? -4.652 -2.407 18.494 1.00 95.69 72 VAL A CA 1
ATOM 529 C C . VAL A 1 72 ? -5.652 -3.471 18.970 1.00 95.69 72 VAL A C 1
ATOM 531 O O . VAL A 1 72 ? -6.785 -3.151 19.331 1.00 95.69 72 VAL A O 1
ATOM 534 N N . GLY A 1 73 ? -5.251 -4.746 18.986 1.00 94.94 73 GLY A N 1
ATOM 535 C CA . GLY A 1 73 ? -6.071 -5.863 19.455 1.00 94.94 73 GLY A CA 1
ATOM 536 C C . GLY A 1 73 ? -7.263 -6.186 18.554 1.00 94.94 73 GLY A C 1
ATOM 537 O O . GLY A 1 73 ? -8.301 -6.602 19.061 1.00 94.94 73 GLY A O 1
ATOM 538 N N . GLY A 1 74 ? -7.160 -5.939 17.246 1.00 94.62 74 GLY A N 1
ATOM 539 C CA . GLY A 1 74 ? -8.222 -6.252 16.285 1.00 94.62 74 GLY A CA 1
ATOM 540 C C . GLY A 1 74 ? -9.471 -5.371 16.393 1.00 94.62 74 GLY A C 1
ATOM 541 O O . GLY A 1 74 ? -10.480 -5.662 15.759 1.00 94.62 74 GLY A O 1
ATOM 542 N N . LYS A 1 75 ? -9.426 -4.303 17.198 1.00 93.31 75 LYS A N 1
ATOM 543 C CA . LYS A 1 75 ? -10.604 -3.492 17.544 1.00 93.31 75 LYS A CA 1
ATOM 544 C C . LYS A 1 75 ? -11.137 -2.644 16.393 1.00 93.31 75 LYS A C 1
ATOM 546 O O . LYS A 1 75 ? -12.302 -2.275 16.408 1.00 93.31 75 LYS A O 1
ATOM 551 N N . VAL A 1 76 ? -10.288 -2.294 15.429 1.00 95.31 76 VAL A N 1
ATOM 552 C CA . VAL A 1 76 ? -10.636 -1.398 14.320 1.00 95.31 76 VAL A CA 1
ATOM 553 C C . VAL A 1 76 ? -10.019 -1.887 13.010 1.00 95.31 76 VAL A C 1
ATOM 555 O O . VAL A 1 76 ? -8.931 -2.463 13.031 1.00 95.31 76 VAL A O 1
ATOM 558 N N . PRO A 1 77 ? -10.661 -1.642 11.853 1.00 94.88 77 PRO A N 1
ATOM 559 C CA . PRO A 1 77 ? -10.167 -2.092 10.556 1.00 94.88 77 PRO A CA 1
ATOM 560 C C . PRO A 1 77 ? -9.039 -1.176 10.053 1.00 94.88 77 PRO A C 1
ATOM 562 O O . PRO A 1 77 ? -9.238 -0.313 9.195 1.00 94.88 77 PRO A O 1
ATOM 565 N N . VAL A 1 78 ? -7.835 -1.343 10.609 1.00 95.50 78 VAL A N 1
ATOM 566 C CA . VAL A 1 78 ? -6.680 -0.472 10.327 1.00 95.50 78 VAL A CA 1
ATOM 567 C C . VAL A 1 78 ? -6.371 -0.409 8.829 1.00 95.50 78 VAL A C 1
ATOM 569 O O . VAL A 1 78 ? -6.163 0.676 8.291 1.00 95.50 78 VAL A O 1
ATOM 572 N N . SER A 1 79 ? -6.382 -1.546 8.129 1.00 94.50 79 SER A N 1
ATOM 573 C CA . SER A 1 79 ? -6.104 -1.607 6.689 1.00 94.50 79 SER A CA 1
ATOM 574 C C . SER A 1 79 ? -7.074 -0.761 5.858 1.00 94.50 79 SER A C 1
ATOM 576 O O . SER A 1 79 ? -6.640 -0.039 4.959 1.00 94.50 79 SER A O 1
ATOM 578 N N . ASP A 1 80 ? -8.367 -0.788 6.180 1.00 94.88 80 ASP A N 1
ATOM 579 C CA . ASP A 1 80 ? -9.384 -0.013 5.468 1.00 94.88 80 ASP A CA 1
ATOM 580 C C . ASP A 1 80 ? -9.248 1.485 5.715 1.00 94.88 80 ASP A C 1
ATOM 582 O O . ASP A 1 80 ? -9.340 2.280 4.777 1.00 94.88 80 ASP A O 1
ATOM 586 N N . VAL A 1 81 ? -8.970 1.883 6.955 1.00 94.81 81 VAL A N 1
ATOM 587 C CA . VAL A 1 81 ? -8.776 3.297 7.296 1.00 94.81 81 VAL A CA 1
ATOM 588 C C . VAL A 1 81 ? -7.493 3.839 6.672 1.00 94.81 81 VAL A C 1
ATOM 590 O O . VAL A 1 81 ? -7.517 4.912 6.067 1.00 94.81 81 VAL A O 1
ATOM 593 N N . MET A 1 82 ? -6.395 3.081 6.729 1.00 93.94 82 MET A N 1
ATOM 594 C CA . MET A 1 82 ? -5.141 3.457 6.071 1.00 93.94 82 MET A CA 1
ATOM 595 C C . MET A 1 82 ? -5.312 3.573 4.554 1.00 93.94 82 MET A C 1
ATOM 597 O O . MET A 1 82 ? -4.789 4.506 3.9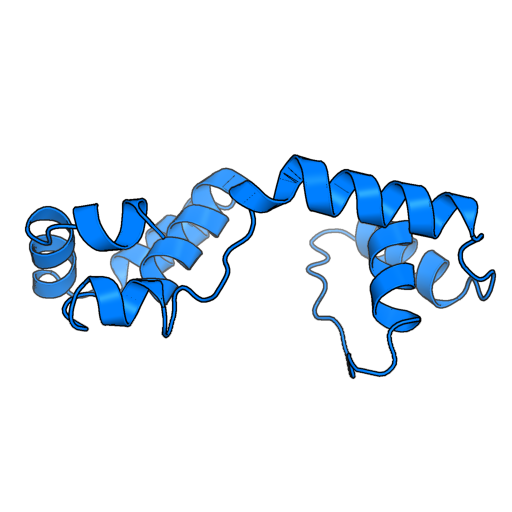49 1.00 93.94 82 MET A O 1
ATOM 601 N N . ARG A 1 83 ? -6.115 2.699 3.937 1.00 93.50 83 ARG A N 1
ATOM 602 C CA . ARG A 1 83 ? -6.477 2.798 2.516 1.00 93.50 83 ARG A CA 1
ATOM 603 C C . ARG A 1 83 ? -7.276 4.068 2.206 1.00 93.50 83 ARG A C 1
ATOM 605 O O . ARG A 1 83 ? -6.979 4.733 1.216 1.00 93.50 83 ARG A O 1
ATOM 612 N N . CYS A 1 84 ? -8.234 4.450 3.054 1.00 95.75 84 CYS A N 1
ATOM 613 C CA . CYS A 1 84 ? -8.956 5.721 2.904 1.00 95.75 84 CYS A CA 1
ATOM 614 C C . CYS A 1 84 ? -8.003 6.923 2.988 1.00 95.75 84 CYS A C 1
ATOM 616 O O . CYS A 1 84 ? -8.086 7.843 2.173 1.00 95.75 84 CYS A O 1
ATOM 618 N N . LEU A 1 85 ? -7.075 6.909 3.951 1.00 94.19 85 LEU A N 1
ATOM 619 C CA . LEU A 1 85 ? -6.070 7.960 4.113 1.00 94.19 85 LEU A CA 1
ATOM 620 C C . LEU A 1 85 ? -5.127 8.043 2.910 1.00 94.19 85 LEU A C 1
ATOM 622 O O . LEU A 1 85 ? -4.847 9.151 2.458 1.00 94.19 85 LEU A O 1
ATOM 626 N N . MET A 1 86 ? -4.705 6.902 2.361 1.00 93.75 86 MET A N 1
ATOM 627 C CA . MET A 1 86 ? -3.888 6.837 1.148 1.00 93.75 86 MET A CA 1
ATOM 628 C C . MET A 1 86 ? -4.613 7.472 -0.046 1.00 93.75 86 MET A C 1
ATOM 630 O O . MET A 1 86 ? -4.047 8.317 -0.739 1.00 93.75 86 MET A O 1
ATOM 634 N N . TYR A 1 87 ? -5.891 7.137 -0.262 1.00 94.88 87 TYR A N 1
ATOM 635 C CA . TYR A 1 87 ? -6.686 7.769 -1.320 1.00 94.88 87 TYR A CA 1
ATOM 636 C C . TYR A 1 87 ? -6.784 9.286 -1.129 1.00 94.88 87 TYR A C 1
ATOM 638 O O . TYR A 1 87 ? -6.599 10.041 -2.082 1.00 94.88 87 TYR A O 1
ATOM 646 N N . TYR A 1 88 ? -7.002 9.743 0.106 1.00 96.25 88 TYR A N 1
ATOM 647 C CA . TYR A 1 8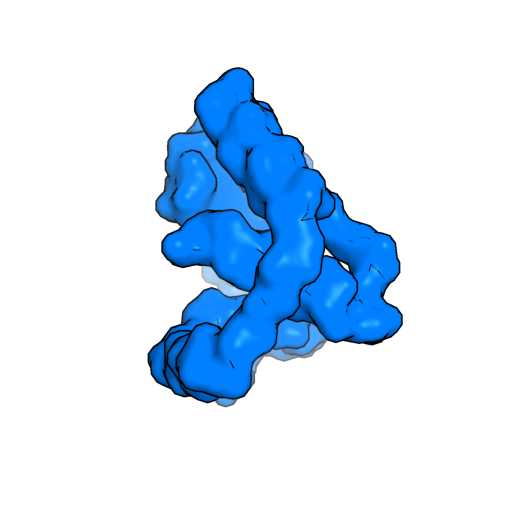8 ? -7.172 11.162 0.404 1.00 96.25 88 TYR A CA 1
ATOM 648 C C . TYR A 1 88 ? -5.876 11.974 0.271 1.00 96.25 88 TYR A C 1
ATOM 650 O O . TYR A 1 88 ? -5.896 13.082 -0.270 1.00 96.25 88 TYR A O 1
ATOM 658 N N . ARG A 1 89 ? -4.771 11.459 0.826 1.00 93.69 89 ARG A N 1
ATOM 659 C CA . ARG A 1 89 ? -3.501 12.184 0.987 1.00 93.69 89 ARG A CA 1
ATOM 660 C C . ARG A 1 89 ? -2.547 11.942 -0.173 1.00 93.69 89 ARG A C 1
ATOM 662 O O . ARG A 1 89 ? -2.041 12.909 -0.731 1.00 93.69 89 ARG A O 1
ATOM 669 N N . ASP A 1 90 ? -2.336 10.681 -0.538 1.00 89.31 90 ASP A N 1
ATOM 670 C CA . ASP A 1 90 ? -1.293 10.301 -1.493 1.00 89.31 90 ASP A CA 1
ATOM 671 C C . ASP A 1 90 ? -1.808 10.343 -2.929 1.00 89.31 90 ASP A C 1
ATOM 673 O O . ASP A 1 90 ? -1.132 10.853 -3.822 1.00 89.31 90 ASP A O 1
ATOM 677 N N . TYR A 1 91 ? -3.016 9.824 -3.168 1.00 89.12 91 TYR A N 1
ATOM 678 C CA . TYR A 1 91 ? -3.592 9.801 -4.519 1.00 89.12 91 TYR A CA 1
ATOM 679 C C . TYR A 1 91 ? -4.356 11.089 -4.843 1.00 89.12 91 TYR A C 1
ATOM 681 O O . TYR A 1 91 ? -4.580 11.394 -6.012 1.00 89.12 91 TYR A O 1
ATOM 689 N N . GLY A 1 92 ? -4.754 11.849 -3.818 1.00 92.38 92 GLY A N 1
ATOM 690 C CA . GLY A 1 92 ? -5.564 13.060 -3.962 1.00 92.38 92 GLY A CA 1
ATOM 691 C C . GLY A 1 92 ? -7.021 12.796 -4.361 1.00 92.38 92 GLY A C 1
ATOM 692 O O . GLY A 1 92 ? -7.768 13.750 -4.585 1.00 92.38 92 GLY A O 1
ATOM 693 N N . ASP A 1 93 ? -7.449 11.533 -4.410 1.00 94.00 93 ASP A N 1
ATOM 694 C CA . ASP A 1 93 ? -8.818 11.118 -4.721 1.00 94.00 93 ASP A CA 1
ATOM 695 C C . ASP A 1 93 ? -9.697 11.206 -3.465 1.00 94.00 93 ASP A C 1
ATOM 697 O O . ASP A 1 93 ? -10.020 10.227 -2.782 1.00 94.00 93 ASP A O 1
ATOM 701 N N . ARG A 1 94 ? -10.025 12.450 -3.106 1.00 95.94 94 ARG A N 1
ATOM 702 C CA . ARG A 1 94 ? -10.745 12.768 -1.867 1.00 95.94 94 ARG A CA 1
ATOM 703 C C . ARG A 1 94 ? -12.176 12.246 -1.865 1.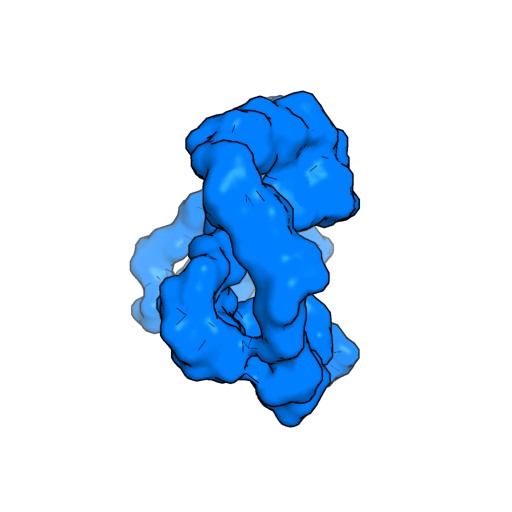00 95.94 94 ARG A C 1
ATOM 705 O O . ARG A 1 94 ? -12.689 11.939 -0.791 1.00 95.94 94 ARG A O 1
ATOM 712 N N . ASP A 1 95 ? -12.815 12.156 -3.025 1.00 96.62 95 ASP A N 1
ATOM 713 C CA . ASP A 1 95 ? -14.195 11.685 -3.119 1.00 96.62 95 ASP A CA 1
ATOM 714 C C . ASP A 1 95 ? -14.257 10.168 -2.962 1.00 96.62 95 ASP A C 1
ATOM 716 O O . ASP A 1 95 ? -15.050 9.685 -2.152 1.00 96.62 95 ASP A O 1
ATOM 720 N N . LEU A 1 96 ? -13.350 9.417 -3.604 1.00 95.00 96 LEU A N 1
ATOM 721 C CA . LEU A 1 96 ? -13.205 7.986 -3.335 1.00 95.00 96 LEU A CA 1
ATOM 722 C C . LEU A 1 96 ? -12.901 7.730 -1.858 1.00 95.00 96 LEU A C 1
ATOM 724 O O . LEU A 1 96 ? -13.550 6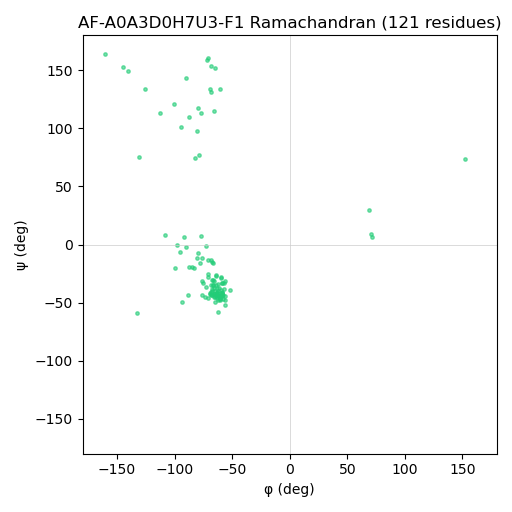.891 -1.235 1.00 95.00 96 LEU A O 1
ATOM 728 N N . ALA A 1 97 ? -11.959 8.476 -1.275 1.00 96.94 97 ALA A N 1
ATOM 729 C CA . ALA A 1 97 ? -11.608 8.336 0.134 1.00 96.94 97 ALA A CA 1
ATOM 730 C C . ALA A 1 97 ? -12.818 8.520 1.062 1.00 96.94 97 ALA A C 1
ATOM 732 O O . ALA A 1 97 ? -13.05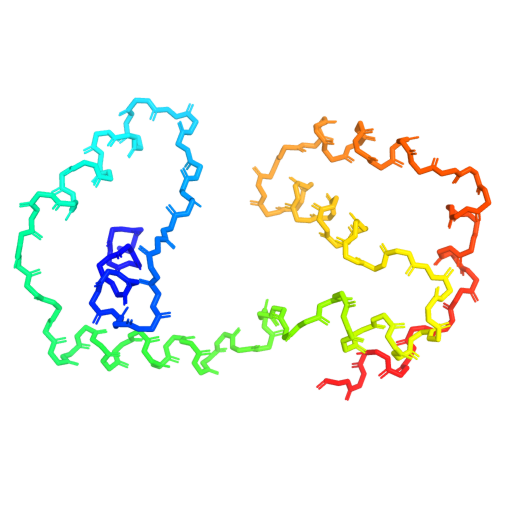2 7.695 1.945 1.00 96.94 97 ALA A O 1
ATOM 733 N N . ARG A 1 98 ? -13.608 9.582 0.848 1.00 96.25 98 ARG A N 1
ATOM 734 C CA . ARG A 1 98 ? -14.817 9.856 1.640 1.00 96.25 98 ARG A CA 1
ATOM 735 C C . ARG A 1 98 ? -15.887 8.795 1.432 1.00 96.25 98 ARG A C 1
ATOM 737 O O . ARG A 1 98 ? -16.479 8.364 2.414 1.00 96.25 98 ARG A O 1
ATOM 744 N N . ASN A 1 99 ? -16.109 8.354 0.195 1.00 96.38 99 ASN A N 1
ATOM 745 C CA . ASN A 1 99 ? -17.102 7.329 -0.120 1.00 96.38 99 ASN A CA 1
ATOM 746 C C . ASN A 1 99 ? -16.759 5.992 0.547 1.00 96.38 99 ASN A C 1
ATOM 748 O O . ASN A 1 99 ? -17.619 5.379 1.177 1.00 96.38 99 ASN A O 1
ATOM 752 N N . VAL A 1 100 ? -15.495 5.565 0.470 1.00 95.12 100 VAL A N 1
ATOM 753 C CA . VAL A 1 100 ? -15.035 4.331 1.125 1.00 95.12 100 VAL A CA 1
ATOM 754 C C . VAL A 1 100 ? -15.141 4.457 2.647 1.00 95.12 100 VAL A C 1
ATOM 756 O O . VAL A 1 100 ? -15.654 3.549 3.296 1.00 95.12 100 VAL A O 1
ATOM 759 N N . PHE A 1 101 ? -14.737 5.593 3.224 1.00 95.81 101 PHE A N 1
ATOM 760 C CA . PHE A 1 101 ? -14.828 5.818 4.670 1.00 95.81 101 PHE A CA 1
ATOM 761 C C . PHE A 1 101 ? -16.281 5.902 5.177 1.00 95.81 101 PHE A C 1
ATOM 763 O O . PHE A 1 101 ? -16.596 5.432 6.274 1.00 95.81 101 PHE A O 1
ATOM 770 N N . ALA A 1 102 ? -17.193 6.468 4.381 1.00 95.50 102 ALA A N 1
ATOM 771 C CA . ALA A 1 102 ? -18.619 6.533 4.699 1.00 95.50 102 ALA A CA 1
ATOM 772 C C . ALA A 1 102 ? -19.267 5.141 4.776 1.00 95.50 102 ALA A C 1
ATOM 774 O O . ALA A 1 102 ? -20.219 4.964 5.536 1.00 95.50 102 ALA A O 1
ATOM 775 N N . GLY A 1 103 ? -18.717 4.154 4.059 1.00 94.50 103 GLY A N 1
ATOM 776 C CA . GLY A 1 103 ? -19.147 2.755 4.114 1.00 94.50 103 GLY A CA 1
ATOM 777 C C . GLY A 1 103 ? -18.850 2.039 5.438 1.00 94.50 103 GLY A C 1
ATOM 778 O O . GLY A 1 103 ? -19.408 0.972 5.679 1.00 94.50 103 GLY A O 1
ATOM 779 N N . LEU A 1 104 ? -18.011 2.607 6.313 1.00 94.00 104 LEU A N 1
ATOM 780 C CA . LEU A 1 104 ? -17.801 2.075 7.664 1.00 94.00 104 LEU A CA 1
ATOM 781 C C . LEU A 1 104 ? -19.064 2.251 8.524 1.00 94.00 104 LEU A C 1
ATOM 783 O O . LEU A 1 104 ? -19.855 3.176 8.318 1.00 94.00 104 LEU A O 1
ATOM 787 N N . THR A 1 105 ? -19.259 1.398 9.529 1.00 94.31 105 THR A N 1
ATOM 788 C CA . THR A 1 105 ? -20.385 1.566 10.460 1.00 94.31 105 THR A CA 1
ATOM 789 C C . THR A 1 105 ? -20.148 2.761 11.391 1.00 94.31 105 THR A C 1
ATOM 791 O O . THR A 1 105 ? -19.017 3.209 11.600 1.00 94.31 105 THR A O 1
ATOM 794 N N . GLY A 1 106 ? -21.227 3.300 11.969 1.00 92.56 106 GLY A N 1
ATOM 795 C CA . GLY A 1 106 ? -21.119 4.353 12.985 1.00 92.56 106 GLY A CA 1
ATOM 796 C C . GLY A 1 106 ? -20.319 3.903 14.210 1.00 92.56 106 GLY A C 1
ATOM 797 O O . GLY A 1 106 ? -19.489 4.662 14.700 1.00 92.56 106 GLY A O 1
ATOM 798 N N . GLU A 1 107 ? -20.509 2.653 14.638 1.00 93.44 107 GLU A N 1
ATOM 799 C CA . GLU A 1 107 ? -19.765 2.036 15.740 1.00 93.44 107 GLU A CA 1
ATOM 800 C C . GLU A 1 107 ? -18.267 1.952 15.438 1.00 93.44 107 GLU A C 1
ATOM 802 O O . GLU A 1 107 ? -17.459 2.397 16.248 1.00 93.44 107 GLU A O 1
ATOM 807 N N . THR A 1 108 ? -17.884 1.469 14.252 1.00 93.50 108 THR A N 1
ATOM 808 C CA . THR A 1 108 ? -16.475 1.423 13.849 1.00 93.50 108 THR A CA 1
ATOM 809 C C . THR A 1 108 ? -15.862 2.819 13.854 1.00 93.50 108 THR A C 1
ATOM 811 O O . THR A 1 108 ? -14.768 3.005 14.379 1.00 93.50 108 THR A O 1
ATOM 814 N N . ARG A 1 109 ? -16.564 3.829 13.319 1.00 94.31 109 ARG A N 1
ATOM 815 C CA . ARG A 1 109 ? -16.070 5.215 13.335 1.00 94.31 109 ARG A CA 1
ATOM 816 C C . ARG A 1 109 ? -15.905 5.775 14.744 1.00 94.31 109 ARG A C 1
ATOM 818 O O . ARG A 1 109 ? -14.957 6.515 14.974 1.00 94.31 109 ARG A O 1
ATOM 825 N N . PHE A 1 110 ? -16.803 5.430 15.661 1.00 94.75 110 PHE A N 1
ATOM 826 C CA . PHE A 1 110 ? -16.674 5.797 17.067 1.00 94.75 110 PHE A CA 1
ATOM 827 C C . PHE A 1 110 ? -15.447 5.125 17.700 1.00 94.75 110 PHE A C 1
ATOM 829 O O . PHE A 1 110 ? -14.597 5.806 18.261 1.00 94.75 110 PHE A O 1
ATOM 836 N N . GLN A 1 111 ? -15.288 3.811 17.515 1.00 95.12 111 GLN A N 1
ATOM 837 C CA . GLN A 1 111 ? -14.148 3.056 18.044 1.00 95.12 111 GLN A CA 1
ATOM 838 C C . GLN A 1 111 ? -12.799 3.580 17.536 1.00 95.12 111 GLN A C 1
ATOM 840 O O . GLN A 1 111 ? -11.827 3.566 18.286 1.00 95.12 111 GLN A O 1
ATOM 845 N N . LEU A 1 112 ? -12.730 4.093 16.301 1.00 95.00 112 LEU A N 1
ATOM 846 C CA . LEU A 1 112 ? -11.503 4.698 15.771 1.00 95.00 112 LEU A CA 1
ATOM 847 C C . LEU A 1 112 ? -10.967 5.844 16.637 1.00 95.00 112 LEU A C 1
ATOM 849 O O . LEU A 1 112 ? -9.752 6.017 16.671 1.00 95.00 112 LEU A O 1
ATOM 853 N N . ALA A 1 113 ? -11.839 6.600 17.311 1.00 92.94 113 ALA A N 1
ATOM 854 C CA . ALA A 1 113 ? -11.450 7.704 18.189 1.00 92.94 113 ALA A CA 1
ATOM 855 C C . ALA A 1 113 ? -11.055 7.248 19.606 1.00 92.94 113 ALA A C 1
ATOM 857 O O . ALA A 1 113 ? -10.348 7.972 20.298 1.00 92.94 113 ALA A O 1
ATOM 858 N N . GLU A 1 114 ? -11.485 6.054 20.018 1.00 95.69 114 GLU A N 1
ATOM 859 C CA . GLU A 1 114 ? -11.327 5.542 21.388 1.00 95.69 114 GLU A CA 1
ATOM 860 C C . GLU A 1 114 ? -10.146 4.571 21.544 1.00 95.69 114 GLU A C 1
ATOM 862 O O . GLU A 1 114 ? -9.687 4.302 22.655 1.00 95.69 114 GLU A O 1
ATOM 867 N N . VAL A 1 115 ? -9.663 3.984 20.446 1.00 95.94 115 VAL A N 1
ATOM 868 C CA . VAL A 1 115 ? -8.542 3.038 20.473 1.00 95.94 115 VAL A CA 1
ATOM 869 C C . VAL A 1 115 ? -7.231 3.747 20.820 1.00 95.94 115 VAL A C 1
ATOM 871 O O . VAL A 1 115 ? -6.879 4.764 20.230 1.00 95.94 115 VAL A O 1
ATOM 874 N N . ASP A 1 116 ? -6.459 3.151 21.732 1.00 95.44 116 ASP A N 1
ATOM 875 C CA . ASP A 1 116 ? -5.065 3.532 21.965 1.00 95.44 116 ASP A CA 1
ATOM 876 C C . ASP A 1 116 ? -4.161 2.962 20.858 1.00 95.44 116 ASP A C 1
ATOM 878 O O . ASP A 1 116 ? -3.961 1.747 20.758 1.00 95.44 116 ASP A O 1
ATOM 882 N N . TYR A 1 117 ? -3.595 3.851 20.041 1.00 95.12 117 TYR A N 1
ATOM 883 C CA . TYR A 1 117 ? -2.662 3.506 18.966 1.00 95.12 117 TYR A CA 1
ATOM 884 C C . TYR A 1 117 ? -1.197 3.501 19.410 1.00 95.12 117 TYR A C 1
ATOM 886 O O . TYR A 1 117 ? -0.334 3.124 18.619 1.00 95.12 117 TYR A O 1
ATOM 894 N N . SER A 1 118 ? -0.888 3.845 20.664 1.00 95.88 118 SER A N 1
ATOM 895 C CA . SER A 1 118 ? 0.488 4.069 21.119 1.00 95.88 118 SER A CA 1
ATOM 896 C C . SER A 1 118 ? 1.404 2.863 20.887 1.00 95.88 118 SER A C 1
ATOM 898 O O . SER A 1 118 ? 2.590 3.015 20.603 1.00 95.88 118 SER A O 1
ATOM 900 N N . ARG A 1 119 ? 0.870 1.636 20.984 1.00 95.12 119 ARG A N 1
ATOM 901 C CA . ARG A 1 119 ? 1.625 0.416 20.665 1.00 95.12 119 ARG A CA 1
ATOM 902 C C . ARG A 1 119 ? 1.934 0.308 19.175 1.00 95.12 119 ARG A C 1
ATOM 904 O O . ARG A 1 119 ? 3.038 -0.107 18.850 1.00 95.12 119 ARG A O 1
ATOM 911 N N . ALA A 1 120 ? 0.990 0.657 18.305 1.00 92.75 120 ALA A N 1
ATOM 912 C CA . ALA A 1 120 ? 1.185 0.630 16.859 1.00 92.75 120 ALA A CA 1
ATOM 913 C C . ALA A 1 120 ? 2.180 1.708 16.395 1.00 92.75 120 ALA A C 1
ATOM 915 O O . ALA A 1 120 ? 2.965 1.450 15.494 1.00 92.75 120 ALA A O 1
ATOM 916 N N . GLU A 1 121 ? 2.191 2.877 17.039 1.00 91.38 121 GLU A N 1
ATOM 917 C CA . GLU A 1 121 ? 3.095 3.998 16.722 1.00 91.38 121 GLU A CA 1
ATOM 918 C C . GLU A 1 121 ? 4.565 3.755 17.109 1.00 91.38 121 GLU A C 1
ATOM 920 O O . GLU A 1 121 ? 5.443 4.508 16.696 1.00 91.38 121 GLU A O 1
ATOM 925 N N . ARG A 1 122 ? 4.842 2.727 17.921 1.00 91.19 122 ARG A N 1
ATOM 926 C CA . ARG A 1 122 ? 6.200 2.347 18.354 1.00 91.19 122 ARG A CA 1
ATOM 927 C C . ARG A 1 122 ? 6.816 1.205 17.535 1.00 91.19 122 ARG A C 1
ATOM 929 O O . ARG A 1 122 ? 7.919 0.777 17.876 1.00 91.19 122 ARG A O 1
ATOM 936 N N . LEU A 1 123 ? 6.091 0.675 16.549 1.00 85.88 123 LEU A N 1
ATOM 937 C CA . LEU A 1 123 ? 6.562 -0.381 15.644 1.00 85.88 123 LEU A CA 1
ATOM 938 C C . LEU A 1 123 ? 7.396 0.220 14.515 1.00 85.88 123 LEU A C 1
ATOM 940 O O . LEU A 1 123 ? 8.421 -0.412 14.181 1.00 85.88 123 LEU A O 1
#

Solvent-accessible surface area (backbone atoms only — not comparable to full-atom values): 7420 Å² total; per-residue (Å²): 108,81,55,59,56,53,50,59,46,70,72,31,87,89,48,92,78,80,92,76,90,58,96,41,72,68,50,46,54,50,52,52,52,45,73,70,49,81,75,73,81,48,74,68,54,53,54,49,51,52,50,51,47,67,77,46,48,90,76,57,84,91,38,44,76,50,61,42,18,56,48,50,67,63,73,54,69,45,43,61,53,52,49,26,49,40,28,39,68,75,70,57,39,48,65,62,16,50,54,58,55,64,71,51,53,72,66,56,61,53,44,64,76,69,58,68,54,70,61,42,79,73,110

Radius of gyration: 18.22 Å; Cα contacts (8 Å, |Δi|>4): 79; chains: 1; bounding box: 45×26×46 Å

pLDDT: mean 92.7, std 4.38, range [59.59, 96.94]

Secondary structure (DSSP, 8-state):
-HHHHHHHHHT-TT---------SHHHHHHHHHHHH---PPPHHHHHHHHHHHHHHGGGS-S-IIIIIHHHTTT-S-HHHHHHHHHHHHTS--HHHHHHHHHTS-HHHHHHHHHS--TTGGG-